Protein AF-A0A3D0LAF2-F1 (afdb_monomer)

Structure (mmCIF, N/CA/C/O backbone):
data_AF-A0A3D0LAF2-F1
#
_entry.id   AF-A0A3D0LAF2-F1
#
loop_
_atom_site.group_PDB
_atom_site.id
_atom_site.type_symbol
_atom_site.label_atom_id
_atom_site.label_alt_id
_atom_site.label_comp_id
_atom_site.label_asym_id
_atom_site.label_entity_id
_atom_site.label_seq_id
_atom_site.pdbx_PDB_ins_code
_atom_site.Cartn_x
_atom_site.Cartn_y
_atom_site.Cartn_z
_atom_site.occupancy
_atom_site.B_iso_or_equiv
_atom_site.auth_seq_id
_atom_site.auth_comp_id
_atom_site.auth_asym_id
_atom_site.auth_atom_id
_atom_site.pdbx_PDB_model_num
ATOM 1 N N . MET A 1 1 ? -25.419 -1.316 47.303 1.00 42.84 1 MET A N 1
ATOM 2 C CA . MET A 1 1 ? -25.272 -0.533 46.054 1.00 42.84 1 MET A CA 1
ATOM 3 C C . MET A 1 1 ? -25.770 -1.401 44.898 1.00 42.84 1 MET A C 1
ATOM 5 O O . MET A 1 1 ? -25.078 -2.322 44.494 1.00 42.84 1 MET A O 1
ATOM 9 N N . ALA A 1 2 ? -27.028 -1.239 44.477 1.00 42.81 2 ALA A N 1
ATOM 10 C CA . ALA A 1 2 ? -27.673 -2.173 43.550 1.00 42.81 2 ALA A CA 1
ATOM 11 C C . ALA A 1 2 ? -27.150 -1.981 42.114 1.00 42.81 2 ALA A C 1
ATOM 13 O O . ALA A 1 2 ? -27.406 -0.956 41.479 1.00 42.81 2 ALA A O 1
ATOM 14 N N . LEU A 1 3 ? -26.419 -2.972 41.597 1.00 58.94 3 LEU A N 1
ATOM 15 C CA . LEU A 1 3 ? -26.014 -3.051 40.194 1.00 58.94 3 LEU A CA 1
ATOM 16 C C . LEU A 1 3 ? -27.262 -3.278 39.330 1.00 58.94 3 LEU A C 1
ATOM 18 O O . LEU A 1 3 ? -27.683 -4.403 39.075 1.00 58.94 3 LEU A O 1
ATOM 22 N N . LYS A 1 4 ? -27.883 -2.173 38.906 1.00 56.19 4 LYS A N 1
ATOM 23 C CA . LYS A 1 4 ? -28.969 -2.148 37.920 1.00 56.19 4 LYS A CA 1
ATOM 24 C C . LYS A 1 4 ? -28.500 -2.929 36.689 1.00 56.19 4 LYS A C 1
ATOM 26 O O . LYS A 1 4 ? -27.586 -2.460 36.017 1.00 56.19 4 LYS A O 1
ATOM 31 N N . LYS A 1 5 ? -29.087 -4.103 36.411 1.00 58.72 5 LYS A N 1
ATOM 32 C CA . LYS A 1 5 ? -28.805 -4.916 35.212 1.00 58.72 5 LYS A CA 1
ATOM 33 C C . LYS A 1 5 ? -29.015 -4.040 33.975 1.00 58.72 5 LYS A C 1
ATOM 35 O O . LYS A 1 5 ? -30.147 -3.785 33.568 1.00 58.72 5 LYS A O 1
ATOM 40 N N . ARG A 1 6 ? -27.931 -3.492 33.427 1.00 62.66 6 ARG A N 1
ATOM 41 C CA . ARG A 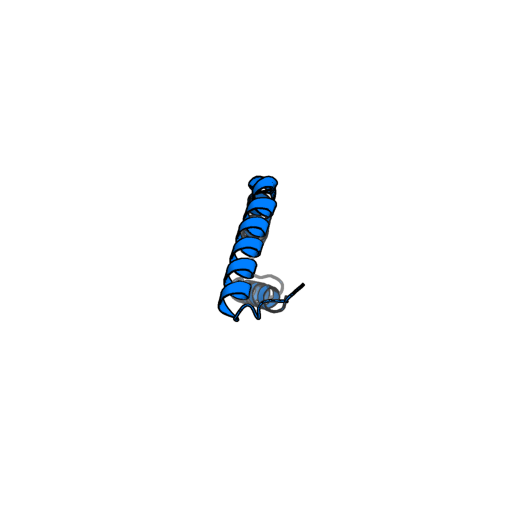1 6 ? -27.989 -2.636 32.241 1.00 62.66 6 ARG A CA 1
ATOM 42 C C . ARG A 1 6 ? -28.034 -3.562 31.029 1.00 62.66 6 ARG A C 1
ATOM 44 O O . ARG A 1 6 ? -27.107 -4.332 30.819 1.00 62.66 6 ARG A O 1
ATOM 51 N N . GLY A 1 7 ? -29.146 -3.545 30.293 1.00 70.69 7 GLY A N 1
ATOM 52 C CA . GLY A 1 7 ? -29.345 -4.406 29.124 1.00 70.69 7 GLY A CA 1
ATOM 53 C C . GLY A 1 7 ? -28.305 -4.166 28.023 1.00 70.69 7 GLY A C 1
ATOM 54 O O . GLY A 1 7 ? -27.649 -3.126 28.002 1.00 70.69 7 GLY A O 1
ATOM 55 N N . LEU A 1 8 ? -28.186 -5.110 27.086 1.00 71.75 8 LEU A N 1
ATOM 56 C CA . LEU A 1 8 ? -27.211 -5.118 25.979 1.00 71.75 8 LEU A CA 1
ATOM 57 C C . LEU A 1 8 ? -27.118 -3.783 25.210 1.00 71.75 8 LEU A C 1
ATOM 59 O O . LEU A 1 8 ? -26.026 -3.364 24.830 1.00 71.75 8 LEU A O 1
ATOM 63 N N . GLY A 1 9 ? -28.228 -3.051 25.066 1.00 76.25 9 GLY A N 1
ATOM 64 C CA . GLY A 1 9 ? -28.246 -1.726 24.431 1.00 76.25 9 GLY A CA 1
ATOM 65 C C . GLY A 1 9 ? -27.416 -0.655 25.157 1.00 76.25 9 GLY A C 1
ATOM 66 O O . GLY A 1 9 ? -26.904 0.268 24.525 1.00 76.25 9 GLY A O 1
ATOM 67 N N . PHE A 1 10 ? -27.218 -0.781 26.472 1.00 78.75 10 PHE A N 1
ATOM 68 C CA . PHE A 1 10 ? -26.326 0.099 27.229 1.00 78.75 10 PHE A CA 1
ATOM 69 C C . PHE A 1 10 ? -24.854 -0.152 26.879 1.00 78.75 10 PHE A C 1
ATOM 71 O O . PHE A 1 10 ? -24.102 0.803 26.687 1.00 78.75 10 PHE A O 1
ATOM 78 N N . TYR A 1 11 ? -24.465 -1.422 26.741 1.00 80.06 11 TYR A N 1
ATOM 79 C CA . TYR A 1 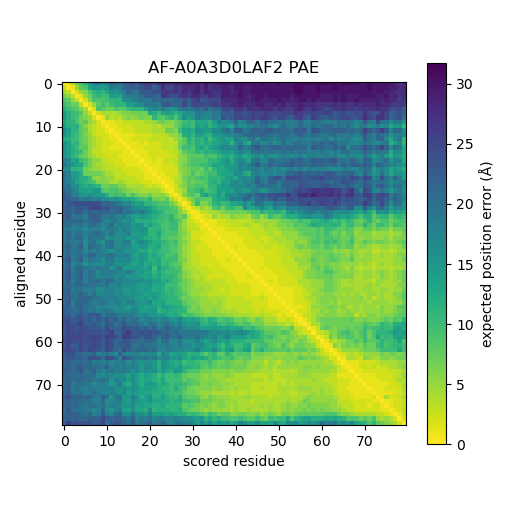11 ? -23.113 -1.804 26.337 1.00 80.06 11 TYR A CA 1
ATOM 80 C C . TYR A 1 11 ? -22.825 -1.408 24.890 1.00 80.06 11 TYR A C 1
ATOM 82 O O . TYR A 1 11 ? -21.784 -0.810 24.639 1.00 80.06 11 TYR A O 1
ATOM 90 N N . ALA A 1 12 ? -23.771 -1.617 23.967 1.00 82.12 12 ALA A N 1
ATOM 91 C CA . ALA A 1 12 ? -23.644 -1.148 22.586 1.00 82.12 12 ALA A CA 1
ATOM 92 C C . ALA A 1 12 ? -23.443 0.378 22.521 1.00 82.12 12 ALA A C 1
ATOM 94 O O . ALA A 1 12 ? -22.563 0.869 21.818 1.00 82.12 12 ALA A O 1
ATOM 95 N N . LYS A 1 13 ? -24.194 1.146 23.322 1.00 85.38 13 LYS A N 1
ATOM 96 C CA . LYS A 1 13 ? -24.057 2.610 23.384 1.00 85.38 13 LYS A CA 1
ATOM 97 C C . LYS A 1 13 ? -22.703 3.061 23.948 1.00 85.38 13 LYS A C 1
ATOM 99 O O . LYS A 1 13 ? -22.162 4.066 23.488 1.00 85.38 13 LYS A O 1
ATOM 104 N N . ILE A 1 14 ? -22.158 2.346 24.936 1.00 85.81 14 ILE A N 1
ATOM 105 C CA . ILE A 1 14 ? -20.802 2.600 25.448 1.00 85.81 14 ILE A CA 1
ATOM 106 C C . ILE A 1 14 ? -19.754 2.237 24.399 1.00 85.81 14 ILE A C 1
ATOM 108 O O . ILE A 1 14 ? -18.860 3.040 24.154 1.00 85.81 14 ILE A O 1
ATOM 112 N N . TYR A 1 15 ? -19.894 1.083 23.749 1.00 85.06 15 TYR A N 1
ATOM 113 C CA . TYR A 1 15 ? -18.992 0.628 22.698 1.00 85.06 15 TYR A CA 1
ATOM 114 C C . TYR A 1 15 ? -18.892 1.659 21.570 1.00 85.06 15 TYR A C 1
ATOM 116 O O . TYR A 1 15 ? -17.800 2.130 21.269 1.00 85.06 15 TYR A O 1
ATOM 124 N N . PHE A 1 16 ? -20.026 2.130 21.039 1.00 86.25 16 PHE A N 1
ATOM 125 C CA . PHE A 1 16 ? -20.033 3.179 20.015 1.00 86.25 16 PHE A CA 1
ATOM 12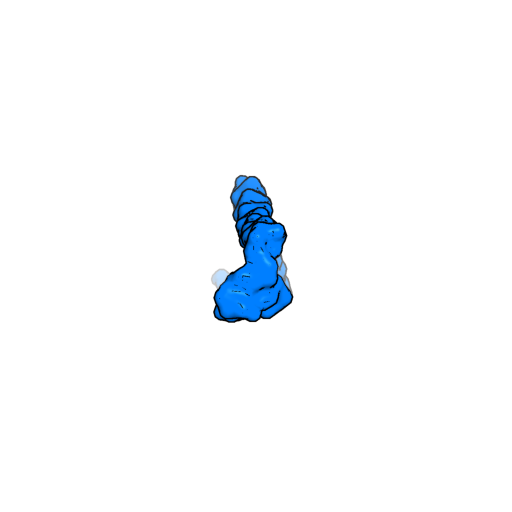6 C C . PHE A 1 16 ? -19.418 4.501 20.498 1.00 86.25 16 PHE A C 1
ATOM 128 O O . PHE A 1 16 ? -18.743 5.175 19.723 1.00 86.25 16 PHE A O 1
ATOM 135 N N . LYS A 1 17 ? -19.595 4.876 21.773 1.00 86.00 17 LYS A N 1
ATOM 136 C CA . LYS A 1 17 ? -18.926 6.061 22.340 1.00 86.00 17 LYS A CA 1
ATOM 137 C C . LYS A 1 17 ? -17.409 5.894 22.432 1.00 86.00 17 LYS A C 1
ATOM 139 O O . LYS A 1 17 ? -16.697 6.861 22.170 1.00 86.00 17 LYS A O 1
ATOM 144 N N . ILE A 1 18 ? -16.929 4.710 22.809 1.00 85.94 18 ILE A N 1
ATOM 145 C CA . ILE A 1 18 ? -15.497 4.399 22.889 1.00 85.94 18 ILE A CA 1
ATOM 146 C C . ILE A 1 18 ? -14.892 4.390 21.486 1.00 85.94 18 ILE A C 1
ATOM 148 O O . ILE A 1 18 ? -13.894 5.0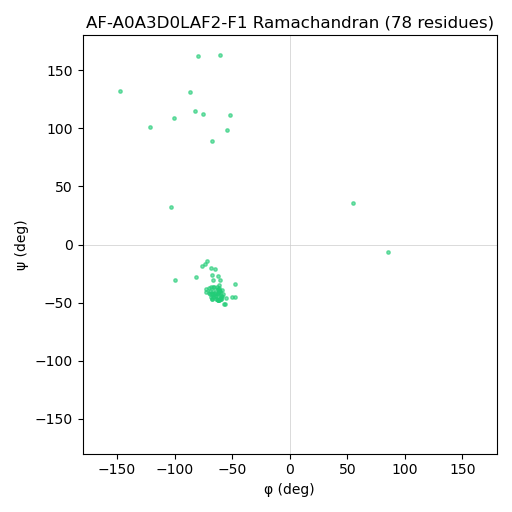61 21.269 1.00 85.94 18 ILE A O 1
ATOM 152 N N . VAL A 1 19 ? -15.539 3.735 20.519 1.00 82.69 19 VAL A N 1
ATOM 153 C CA . VAL A 1 19 ? -15.102 3.721 19.113 1.00 82.69 19 VAL A CA 1
ATOM 154 C C . VAL A 1 19 ? -15.052 5.139 18.538 1.00 82.69 19 VAL A C 1
ATOM 156 O O . VAL A 1 19 ? -14.067 5.518 17.914 1.00 82.69 19 VAL A O 1
ATOM 159 N N . ALA A 1 20 ? -16.066 5.968 18.797 1.00 82.50 20 ALA A N 1
ATOM 160 C CA . ALA A 1 20 ? -16.061 7.358 18.347 1.00 82.50 20 ALA A CA 1
ATOM 161 C C . ALA A 1 20 ? -14.917 8.179 18.971 1.00 82.50 20 ALA A C 1
ATOM 163 O O . ALA A 1 20 ? -14.348 9.033 18.294 1.00 82.50 20 ALA A O 1
ATOM 164 N N . GLN A 1 21 ? -14.568 7.932 20.238 1.00 79.12 21 GLN A N 1
ATOM 165 C CA . GLN A 1 21 ? -13.424 8.562 20.909 1.00 79.12 21 GLN A CA 1
ATOM 166 C C . GLN A 1 21 ? -12.076 8.030 20.406 1.00 79.12 21 GLN A C 1
ATOM 168 O O . GLN A 1 21 ? -11.168 8.829 20.204 1.00 79.12 21 GLN A O 1
ATOM 173 N N . ASP A 1 22 ? -11.959 6.732 20.130 1.00 75.25 22 ASP A N 1
ATOM 174 C CA . ASP A 1 22 ? -10.767 6.109 19.538 1.00 75.25 22 ASP A CA 1
ATOM 175 C C . ASP A 1 22 ? -10.469 6.702 18.154 1.00 75.25 22 ASP A C 1
ATOM 177 O O . ASP A 1 22 ? -9.361 7.168 17.885 1.00 75.25 22 ASP A O 1
ATOM 181 N N . ILE A 1 23 ? -11.503 6.827 17.316 1.00 70.00 23 ILE A N 1
ATOM 182 C CA . ILE A 1 23 ? -11.414 7.503 16.017 1.00 70.00 23 ILE A CA 1
ATOM 183 C C . ILE A 1 23 ? -11.012 8.975 16.205 1.00 70.00 23 ILE A C 1
ATOM 185 O O . ILE A 1 23 ? -10.184 9.492 15.457 1.00 70.00 23 ILE A O 1
ATOM 189 N N . LYS A 1 24 ? -11.544 9.670 17.221 1.00 71.50 24 LYS A N 1
ATOM 190 C CA . LYS A 1 24 ? -11.201 11.075 17.511 1.00 71.50 24 LYS A CA 1
ATOM 191 C C . LYS A 1 24 ? -9.761 11.252 18.007 1.00 71.50 24 LYS A C 1
ATOM 193 O O . LYS A 1 24 ? -9.120 12.2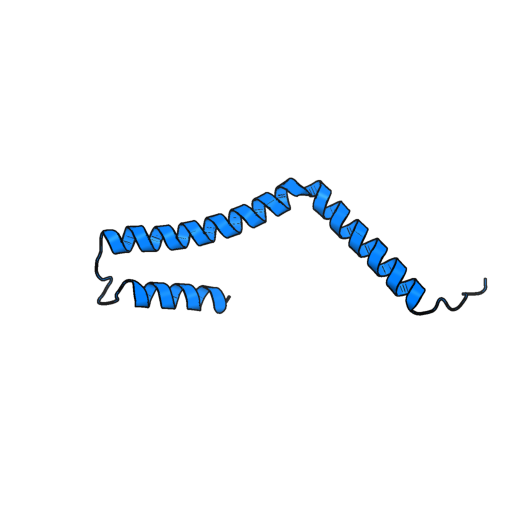32 17.637 1.00 71.50 24 LYS A O 1
ATOM 198 N N . SER A 1 25 ? -9.256 10.304 18.793 1.00 66.00 25 SER A N 1
ATOM 199 C CA . SER A 1 25 ? -7.878 10.260 19.294 1.00 66.00 25 SER A CA 1
ATOM 200 C C . SER A 1 25 ? -6.887 10.016 18.155 1.00 66.00 25 SER A C 1
ATOM 202 O O . SER A 1 25 ? -5.959 10.805 17.974 1.00 66.00 25 SER A O 1
ATOM 204 N N . LYS A 1 26 ? -7.166 9.034 17.289 1.00 61.84 26 LYS A N 1
ATOM 205 C CA . LYS A 1 26 ? -6.407 8.799 16.048 1.00 61.84 26 LYS A CA 1
ATOM 206 C C . LYS A 1 26 ? -6.462 10.001 15.106 1.00 61.84 26 LYS A C 1
ATOM 208 O O . LYS A 1 26 ? -5.490 10.299 14.425 1.00 61.84 26 LYS A O 1
ATOM 213 N N . MET A 1 27 ? -7.556 10.764 15.128 1.00 58.03 27 MET A N 1
ATOM 214 C CA . MET A 1 27 ? -7.677 12.002 14.362 1.00 58.03 27 MET A CA 1
ATOM 215 C C . MET A 1 27 ? -6.866 13.192 14.908 1.00 58.03 27 MET A C 1
ATOM 217 O O . MET A 1 27 ? -6.621 14.134 14.157 1.00 58.03 27 MET A O 1
ATOM 221 N N . SER A 1 28 ? -6.400 13.181 16.159 1.00 58.84 28 SER A N 1
ATOM 222 C CA . SER A 1 28 ? -5.385 14.158 16.594 1.00 58.84 28 SER A CA 1
ATOM 223 C C . SER A 1 28 ? -4.034 13.899 15.904 1.00 58.84 28 SER A C 1
ATOM 225 O O . SER A 1 28 ? -3.230 14.813 15.752 1.00 58.84 28 SER A O 1
ATOM 227 N N . TYR A 1 29 ? -3.850 12.673 15.400 1.00 55.78 29 TYR A N 1
ATOM 228 C CA . TYR A 1 29 ? -2.792 12.212 14.501 1.00 55.78 29 TYR A CA 1
ATOM 229 C C . TYR A 1 29 ? -3.323 12.071 13.053 1.00 55.78 29 TYR A C 1
ATOM 231 O O . TYR A 1 29 ? -2.891 11.212 12.291 1.00 55.78 29 TYR A O 1
ATOM 239 N N . ARG A 1 30 ? -4.292 12.918 12.651 1.00 60.19 30 ARG A N 1
ATOM 240 C CA . ARG A 1 30 ? -4.855 12.971 11.281 1.00 60.19 30 ARG A CA 1
ATOM 241 C C . ARG A 1 30 ? -3.759 12.992 10.225 1.00 60.19 30 ARG A C 1
ATOM 243 O O . ARG A 1 30 ? -3.857 12.265 9.246 1.00 60.19 30 ARG A O 1
ATOM 250 N N . ALA A 1 31 ? -2.735 13.816 10.445 1.00 64.06 31 ALA A N 1
ATOM 251 C CA . ALA A 1 31 ? -1.601 13.912 9.544 1.00 64.06 31 ALA A CA 1
ATOM 252 C C . ALA A 1 31 ? -0.961 12.539 9.329 1.00 64.06 31 ALA A C 1
ATOM 254 O O . ALA A 1 31 ? -0.774 12.158 8.190 1.00 64.06 31 ALA A O 1
ATOM 255 N N . ASP A 1 32 ? -0.722 11.762 10.379 1.00 71.12 32 ASP A N 1
ATOM 256 C CA . ASP A 1 32 ? -0.069 10.460 10.265 1.00 71.12 32 ASP A CA 1
ATOM 257 C C . ASP A 1 32 ? -0.932 9.403 9.577 1.00 71.12 32 ASP A C 1
ATOM 259 O O . ASP A 1 32 ? -0.442 8.686 8.713 1.00 71.12 32 ASP A O 1
ATOM 263 N N . PHE A 1 33 ? -2.239 9.361 9.859 1.00 73.31 33 PHE A N 1
ATOM 264 C CA . PHE A 1 33 ? -3.142 8.462 9.135 1.00 73.31 33 PHE A CA 1
ATOM 265 C C . PHE A 1 33 ? -3.148 8.770 7.631 1.00 73.31 33 PHE A C 1
ATOM 267 O O . PHE A 1 33 ? -3.048 7.860 6.806 1.00 73.31 33 PHE A O 1
ATOM 274 N N . PHE A 1 34 ? -3.226 10.053 7.263 1.00 81.12 34 PHE A N 1
ATOM 275 C CA . 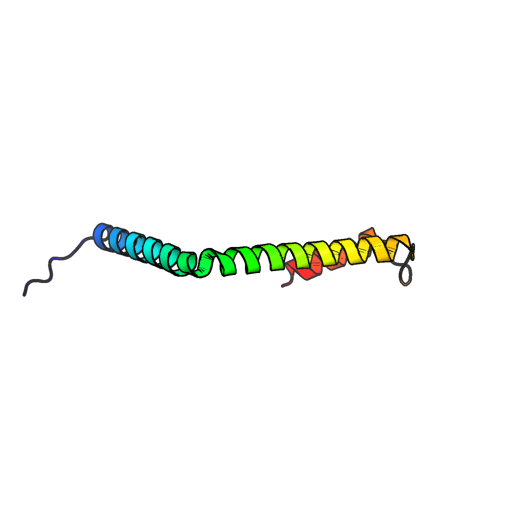PHE A 1 34 ? -3.170 10.466 5.863 1.00 81.12 34 PHE A CA 1
ATOM 276 C C . PHE A 1 34 ? -1.781 10.253 5.253 1.00 81.12 34 PHE A C 1
ATOM 278 O O . PHE A 1 34 ? -1.702 9.747 4.142 1.00 81.12 34 PHE A O 1
ATOM 285 N N . ILE A 1 35 ? -0.699 10.571 5.963 1.00 84.00 35 ILE A N 1
ATOM 286 C CA . ILE A 1 35 ? 0.687 10.393 5.506 1.00 84.00 35 ILE A CA 1
ATOM 287 C C . ILE A 1 35 ? 0.993 8.913 5.298 1.00 84.00 35 ILE A C 1
ATOM 289 O O . ILE A 1 35 ? 1.558 8.559 4.271 1.00 84.00 35 ILE A O 1
ATOM 293 N N . SER A 1 36 ? 0.584 8.046 6.222 1.00 82.94 36 SER A N 1
ATOM 294 C CA . SER A 1 36 ? 0.772 6.600 6.117 1.00 82.94 36 SER A CA 1
ATOM 295 C C . SER A 1 36 ? -0.062 6.015 4.976 1.00 82.94 36 SER A C 1
ATOM 297 O O . SER A 1 36 ? 0.466 5.291 4.135 1.00 82.94 36 SER A O 1
ATOM 299 N N . THR A 1 37 ? -1.335 6.410 4.855 1.00 86.31 37 THR A N 1
ATOM 300 C CA . THR A 1 37 ? -2.204 5.966 3.750 1.00 86.31 37 THR A CA 1
ATOM 301 C C . THR A 1 37 ? -1.664 6.423 2.393 1.00 86.31 37 THR A C 1
ATOM 303 O O . THR A 1 37 ? -1.546 5.622 1.467 1.00 86.31 37 THR A O 1
ATOM 306 N N . ILE A 1 38 ? -1.296 7.701 2.271 1.00 91.38 38 ILE A N 1
ATOM 307 C CA . ILE A 1 38 ? -0.723 8.267 1.044 1.00 91.38 38 ILE A CA 1
ATOM 308 C C . ILE A 1 38 ? 0.635 7.633 0.756 1.00 91.38 38 ILE A C 1
ATOM 310 O O . ILE A 1 38 ? 0.898 7.294 -0.390 1.00 91.38 38 ILE A O 1
ATOM 314 N N . GLY A 1 39 ? 1.474 7.423 1.769 1.00 91.81 39 GLY A N 1
ATOM 315 C CA . GLY A 1 39 ? 2.772 6.767 1.638 1.00 91.81 39 GLY A CA 1
ATOM 316 C C . GLY A 1 39 ? 2.639 5.326 1.155 1.00 91.81 39 GLY A C 1
ATOM 317 O O . GLY A 1 39 ? 3.360 4.914 0.248 1.00 91.81 39 GLY A O 1
ATOM 318 N N . MET A 1 40 ? 1.666 4.580 1.678 1.00 89.44 40 MET A N 1
ATOM 319 C CA . MET A 1 40 ? 1.369 3.217 1.242 1.00 89.44 40 MET A CA 1
ATOM 320 C C . MET A 1 40 ? 0.899 3.189 -0.217 1.00 89.44 40 MET A C 1
ATOM 322 O O . MET A 1 40 ? 1.420 2.408 -1.015 1.00 89.44 40 MET A O 1
ATOM 326 N N . ILE A 1 41 ? -0.028 4.073 -0.598 1.00 91.81 41 ILE A N 1
ATOM 327 C CA . ILE A 1 41 ? -0.490 4.194 -1.989 1.00 91.81 41 ILE A CA 1
ATOM 328 C C . ILE A 1 41 ? 0.672 4.606 -2.902 1.00 91.81 41 ILE A C 1
ATOM 330 O O . ILE A 1 41 ? 0.894 3.973 -3.931 1.00 91.81 41 ILE A O 1
ATOM 334 N N . ALA A 1 42 ? 1.449 5.618 -2.516 1.00 93.44 42 ALA A N 1
ATOM 335 C CA . ALA A 1 42 ? 2.582 6.121 -3.285 1.00 93.44 42 ALA A CA 1
ATOM 336 C C . ALA A 1 42 ? 3.658 5.049 -3.486 1.00 93.44 42 ALA A C 1
ATOM 338 O O . ALA A 1 42 ? 4.196 4.931 -4.582 1.00 93.44 42 ALA A O 1
ATOM 339 N N . THR A 1 43 ? 3.932 4.234 -2.466 1.00 90.12 43 THR A N 1
ATOM 340 C CA . THR A 1 43 ? 4.900 3.131 -2.548 1.00 90.12 43 THR A CA 1
ATOM 341 C C . THR A 1 43 ? 4.436 2.064 -3.535 1.00 90.12 43 THR A C 1
ATOM 343 O O . THR A 1 43 ? 5.213 1.634 -4.386 1.00 90.12 43 THR A O 1
ATOM 346 N N . ASN A 1 44 ? 3.155 1.684 -3.484 1.00 90.00 44 ASN A N 1
ATOM 347 C CA . ASN A 1 44 ? 2.577 0.749 -4.450 1.00 90.00 44 ASN A CA 1
ATOM 348 C C . ASN A 1 44 ? 2.641 1.315 -5.879 1.00 90.00 44 ASN A C 1
ATOM 350 O O . ASN A 1 44 ? 3.122 0.646 -6.791 1.00 90.00 44 ASN A O 1
ATOM 354 N N . VAL A 1 45 ? 2.234 2.573 -6.076 1.00 91.44 45 VAL A N 1
ATOM 355 C CA . VAL A 1 45 ? 2.272 3.238 -7.390 1.00 91.44 45 VAL A CA 1
ATOM 356 C C . VAL A 1 45 ? 3.705 3.365 -7.916 1.00 91.44 45 VAL A C 1
ATOM 358 O O . VAL A 1 45 ? 3.948 3.095 -9.089 1.00 91.44 45 VAL A O 1
ATOM 361 N N . ALA A 1 46 ? 4.671 3.717 -7.065 1.00 91.75 46 ALA A N 1
ATOM 362 C CA . ALA A 1 46 ? 6.084 3.767 -7.432 1.00 91.75 46 ALA A CA 1
ATOM 363 C C . ALA A 1 46 ? 6.615 2.387 -7.858 1.00 91.75 46 ALA A C 1
ATOM 365 O O . ALA A 1 46 ? 7.384 2.300 -8.819 1.00 91.75 46 ALA A O 1
ATOM 366 N N . GLY A 1 47 ? 6.160 1.309 -7.209 1.00 87.75 47 GLY A N 1
ATOM 367 C CA . GLY A 1 47 ? 6.422 -0.067 -7.633 1.00 87.75 47 GLY A CA 1
ATOM 368 C C . GLY A 1 47 ? 5.935 -0.329 -9.060 1.00 87.75 47 GLY A C 1
ATOM 369 O O . GLY A 1 47 ? 6.723 -0.726 -9.917 1.00 87.75 47 GLY A O 1
ATOM 370 N N . PHE A 1 48 ? 4.676 0.002 -9.362 1.00 86.56 48 PHE A N 1
ATOM 371 C CA . PHE A 1 48 ? 4.126 -0.108 -10.722 1.00 86.56 48 PHE A CA 1
ATOM 372 C C . PHE A 1 48 ? 4.892 0.735 -11.755 1.00 86.56 48 PHE A C 1
ATOM 374 O O . PHE A 1 48 ? 5.207 0.243 -12.841 1.00 86.56 48 PHE A O 1
ATOM 381 N N . ILE A 1 49 ? 5.229 1.987 -11.424 1.00 88.50 49 ILE A N 1
ATOM 382 C CA . ILE A 1 49 ? 6.008 2.880 -12.300 1.00 88.50 49 ILE A CA 1
ATOM 383 C C . ILE A 1 49 ? 7.393 2.288 -12.583 1.00 88.50 49 ILE A C 1
ATOM 385 O O . ILE A 1 49 ? 7.870 2.352 -13.715 1.00 88.50 49 ILE A O 1
ATOM 389 N N . THR A 1 50 ? 8.021 1.671 -11.582 1.00 86.44 50 THR A N 1
ATOM 390 C CA . THR A 1 50 ? 9.319 1.007 -11.743 1.00 86.44 50 THR A CA 1
ATOM 391 C C . THR A 1 50 ? 9.238 -0.103 -12.789 1.00 86.44 50 THR A C 1
ATOM 393 O O . THR A 1 50 ? 10.060 -0.130 -13.705 1.00 86.44 50 THR A O 1
ATOM 396 N N . PHE A 1 51 ? 8.212 -0.960 -12.730 1.00 84.00 51 PHE A N 1
ATOM 397 C CA . PHE A 1 51 ? 8.002 -1.989 -13.754 1.00 84.00 51 PHE A CA 1
ATOM 398 C C . PHE A 1 51 ? 7.750 -1.388 -15.141 1.00 84.00 51 PHE A C 1
ATOM 400 O O . PHE A 1 51 ? 8.332 -1.858 -16.117 1.00 84.00 51 PHE A O 1
ATOM 407 N 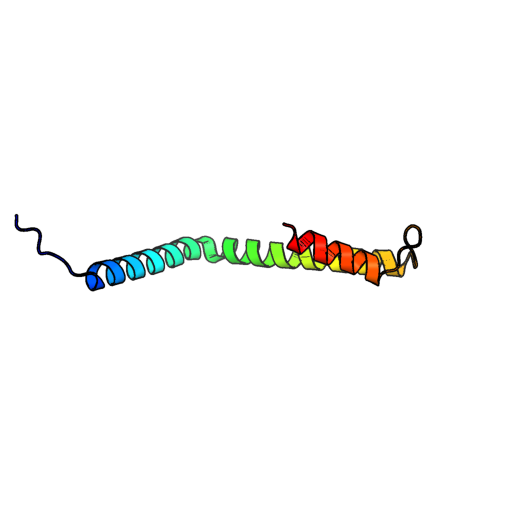N . LEU A 1 52 ? 6.947 -0.324 -15.244 1.00 83.88 52 LEU A N 1
ATOM 408 C CA . LEU A 1 52 ? 6.693 0.361 -16.518 1.00 83.88 52 LEU A CA 1
ATOM 409 C C . LEU A 1 52 ? 7.976 0.917 -17.154 1.00 83.88 52 LEU A C 1
ATOM 411 O O . LEU A 1 52 ? 8.216 0.710 -18.343 1.00 83.88 52 LEU A O 1
ATOM 415 N N . ILE A 1 53 ? 8.820 1.597 -16.373 1.00 85.75 53 ILE A N 1
ATOM 416 C CA . ILE A 1 53 ? 10.081 2.169 -16.869 1.00 85.75 53 ILE A CA 1
ATOM 417 C C . ILE A 1 53 ? 11.060 1.057 -17.261 1.00 85.75 53 ILE A C 1
ATOM 419 O O . ILE A 1 53 ? 11.700 1.138 -18.313 1.00 85.75 53 ILE A O 1
ATOM 423 N N . MET A 1 54 ? 11.164 0.011 -16.438 1.00 85.19 54 MET A N 1
ATOM 424 C CA . MET A 1 54 ? 12.068 -1.111 -16.677 1.00 85.19 54 MET A CA 1
ATOM 425 C C . MET A 1 54 ? 11.714 -1.838 -17.980 1.00 85.19 54 MET A C 1
ATOM 427 O O . MET A 1 54 ? 12.582 -2.026 -18.832 1.00 85.19 54 MET A O 1
ATOM 431 N N . PHE A 1 55 ? 10.435 -2.151 -18.192 1.00 81.44 55 PHE A N 1
ATOM 432 C CA . PHE A 1 55 ? 9.977 -2.819 -19.410 1.00 81.44 55 PHE A CA 1
ATOM 433 C C . PHE A 1 55 ? 9.902 -1.910 -20.642 1.00 81.44 55 PHE A C 1
ATOM 435 O O . PHE A 1 55 ? 9.948 -2.403 -21.767 1.00 81.44 55 PHE A O 1
ATOM 442 N N . GLY A 1 56 ? 9.871 -0.587 -20.462 1.00 77.81 56 GLY A N 1
ATOM 443 C CA . GLY A 1 56 ? 10.053 0.363 -21.562 1.00 77.81 56 GLY A CA 1
ATOM 444 C C . GLY A 1 56 ? 11.469 0.347 -22.157 1.00 77.81 56 GLY A C 1
ATOM 445 O O . GLY A 1 56 ? 11.648 0.685 -23.326 1.00 77.81 56 GLY A O 1
ATOM 446 N N . LYS A 1 57 ? 12.485 -0.048 -21.377 1.00 75.12 57 LYS A N 1
ATOM 447 C CA . LYS A 1 57 ? 13.883 -0.185 -21.835 1.00 75.12 57 LYS A CA 1
ATOM 448 C C . LYS A 1 57 ? 14.270 -1.627 -22.161 1.00 75.12 57 LYS A C 1
ATOM 450 O O . LYS A 1 57 ? 15.108 -1.838 -23.034 1.00 75.12 57 LYS A O 1
ATOM 455 N N . PHE A 1 58 ? 13.669 -2.598 -21.477 1.00 77.44 58 PHE A N 1
ATOM 456 C CA . PHE A 1 58 ? 13.958 -4.019 -21.629 1.00 77.44 58 PHE A CA 1
ATOM 457 C C . PHE A 1 58 ? 12.678 -4.768 -22.028 1.00 7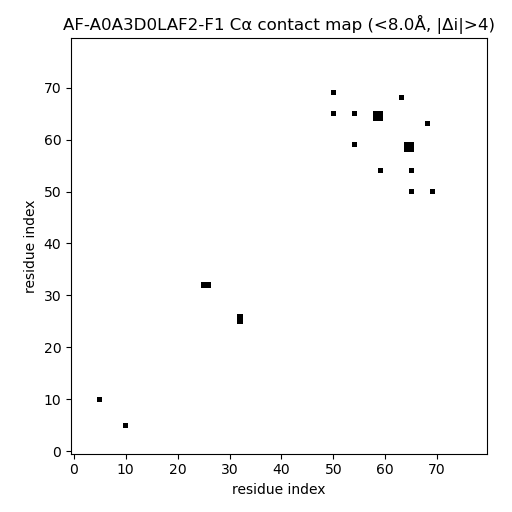7.44 58 PHE A C 1
ATOM 459 O O . PHE A 1 58 ? 11.855 -5.056 -21.162 1.00 77.44 58 PHE A O 1
ATOM 466 N N . PRO A 1 59 ? 12.493 -5.107 -23.319 1.00 69.44 59 PRO A N 1
ATOM 467 C CA . PRO A 1 59 ? 11.260 -5.742 -23.797 1.00 69.44 59 PRO A CA 1
ATOM 468 C C . PRO A 1 59 ? 11.025 -7.141 -23.210 1.00 69.44 59 PRO A C 1
ATOM 470 O O . PRO A 1 59 ? 9.891 -7.613 -23.175 1.00 69.44 59 PRO A O 1
ATOM 473 N N . SER A 1 60 ? 12.078 -7.795 -22.719 1.00 70.81 60 SER A N 1
ATOM 474 C CA . SER A 1 60 ? 11.986 -9.070 -22.015 1.00 70.81 60 SER A CA 1
ATOM 475 C C . SER A 1 60 ? 13.074 -9.170 -20.956 1.00 70.81 60 SER A C 1
ATOM 477 O O . SER A 1 60 ? 14.252 -8.953 -21.258 1.00 70.81 60 SER A O 1
ATOM 479 N N . ILE A 1 61 ? 12.702 -9.560 -19.741 1.00 72.81 61 ILE A N 1
ATOM 480 C CA . ILE A 1 61 ? 13.657 -9.886 -18.680 1.00 72.81 61 ILE A CA 1
ATOM 481 C C . ILE A 1 61 ? 13.756 -11.406 -18.645 1.00 72.81 61 ILE A C 1
ATOM 483 O O . ILE A 1 61 ? 12.810 -12.079 -18.252 1.00 72.81 61 ILE A O 1
ATOM 487 N N . ASN A 1 62 ? 14.886 -11.961 -19.084 1.00 76.38 62 ASN A N 1
ATOM 488 C CA . ASN A 1 62 ? 15.120 -13.411 -19.071 1.00 76.38 62 ASN A CA 1
ATOM 489 C C . ASN A 1 62 ? 14.025 -14.234 -19.800 1.00 76.38 62 ASN A C 1
ATOM 491 O O . ASN A 1 62 ? 13.651 -15.312 -19.350 1.00 76.38 62 ASN A O 1
ATOM 495 N N . GLY A 1 63 ? 13.466 -13.692 -20.891 1.00 76.50 63 GLY A N 1
ATOM 496 C CA . GLY A 1 63 ? 12.376 -14.313 -21.659 1.00 76.50 63 GLY A CA 1
ATOM 497 C C . GLY A 1 63 ? 10.960 -14.034 -21.140 1.00 76.50 63 GLY A C 1
ATOM 498 O O . GLY A 1 63 ? 10.003 -14.359 -21.833 1.00 76.50 63 GLY A O 1
ATOM 499 N N . TRP A 1 64 ? 10.820 -13.383 -19.983 1.00 79.38 64 TRP A N 1
ATOM 500 C CA . TRP A 1 64 ? 9.527 -13.001 -19.419 1.00 79.38 64 TRP A CA 1
ATOM 501 C C . TRP A 1 64 ? 9.063 -11.652 -19.967 1.00 79.38 64 TRP A C 1
ATOM 503 O O . TRP A 1 64 ? 9.814 -10.667 -19.981 1.00 79.38 64 TRP A O 1
ATOM 513 N N . SER A 1 65 ? 7.811 -11.620 -20.407 1.00 80.31 65 SER A N 1
ATOM 514 C CA . SER A 1 65 ? 7.116 -10.437 -20.897 1.00 80.31 65 SER A CA 1
ATOM 515 C C . SER A 1 65 ? 6.602 -9.559 -19.751 1.00 80.31 65 SER A C 1
ATOM 517 O O . SER A 1 65 ? 6.444 -9.999 -18.608 1.00 80.31 65 SER A O 1
ATOM 519 N N . TYR A 1 66 ? 6.292 -8.301 -20.075 1.00 80.44 66 TYR A N 1
ATOM 520 C CA . TYR A 1 66 ? 5.735 -7.326 -19.130 1.00 80.44 66 TYR A CA 1
ATOM 521 C C . TYR A 1 66 ? 4.525 -7.869 -18.357 1.00 80.44 66 TYR A C 1
ATOM 523 O O . TYR A 1 66 ? 4.457 -7.737 -17.137 1.00 80.44 66 TYR A O 1
ATOM 531 N N . ASN A 1 67 ? 3.596 -8.524 -19.058 1.00 82.31 67 ASN A N 1
ATOM 532 C CA . ASN A 1 67 ? 2.347 -9.008 -18.473 1.00 82.31 67 ASN A CA 1
ATOM 533 C C . ASN A 1 67 ? 2.578 -10.122 -17.444 1.00 82.31 67 ASN A C 1
ATOM 535 O O . ASN A 1 67 ? 1.885 -10.168 -16.430 1.00 82.31 67 ASN A O 1
ATOM 539 N N . GLU A 1 68 ? 3.553 -11.002 -17.678 1.00 83.56 68 GLU A N 1
ATOM 540 C CA . GLU A 1 68 ? 3.838 -12.118 -16.772 1.00 83.56 68 GLU A CA 1
ATOM 541 C C . GLU A 1 68 ? 4.499 -11.629 -15.480 1.00 83.56 68 GLU A C 1
ATOM 543 O O . GLU A 1 68 ? 4.120 -12.053 -14.390 1.00 83.56 68 GLU A O 1
ATOM 548 N N . ILE A 1 69 ? 5.431 -10.676 -15.574 1.00 85.44 69 ILE A N 1
ATOM 549 C CA . ILE A 1 69 ? 6.050 -10.088 -14.378 1.00 85.44 69 ILE A CA 1
ATOM 550 C C . ILE A 1 69 ? 5.046 -9.220 -13.612 1.00 85.44 69 ILE A C 1
ATOM 552 O O . ILE A 1 69 ? 5.021 -9.264 -12.382 1.00 85.44 69 ILE A O 1
ATOM 556 N N . LEU A 1 70 ? 4.171 -8.488 -14.309 1.00 85.44 70 LEU A N 1
ATOM 557 C CA . LEU A 1 70 ? 3.098 -7.723 -13.673 1.00 85.44 70 LEU A CA 1
ATOM 558 C C . LEU A 1 70 ? 2.110 -8.636 -12.929 1.00 85.44 70 LEU A C 1
ATOM 560 O O . LEU A 1 70 ? 1.679 -8.310 -11.823 1.00 85.44 70 LEU A O 1
ATOM 564 N N . PHE A 1 71 ? 1.793 -9.797 -13.508 1.00 85.69 71 PHE A N 1
ATOM 565 C CA . PHE A 1 71 ? 0.963 -10.813 -12.866 1.00 85.69 71 PHE A CA 1
ATOM 566 C C . PHE A 1 71 ? 1.616 -11.354 -11.588 1.00 85.69 71 PHE A C 1
ATOM 568 O O . PHE A 1 71 ? 0.971 -11.388 -10.539 1.00 85.69 71 PHE A O 1
ATOM 575 N N . LEU A 1 72 ? 2.903 -11.713 -11.641 1.00 87.19 72 LEU A N 1
ATOM 576 C CA . LEU A 1 72 ? 3.647 -12.184 -10.467 1.00 87.19 72 LEU A CA 1
ATOM 577 C C . LEU A 1 72 ? 3.745 -11.112 -9.374 1.00 87.19 72 LEU A C 1
ATOM 579 O O . LEU A 1 72 ? 3.618 -11.428 -8.192 1.00 87.19 72 LEU A O 1
ATOM 583 N N . TYR A 1 73 ? 3.924 -9.846 -9.756 1.00 87.12 73 TYR A N 1
ATOM 584 C CA . TYR A 1 73 ? 3.924 -8.728 -8.816 1.00 87.12 73 TYR A CA 1
ATOM 585 C C . TYR A 1 73 ? 2.568 -8.573 -8.114 1.00 87.12 73 TYR A C 1
ATOM 587 O O . TYR A 1 73 ? 2.518 -8.491 -6.887 1.00 87.12 73 TYR A O 1
ATOM 595 N N . GLY A 1 74 ? 1.466 -8.614 -8.871 1.00 85.81 74 GLY A N 1
ATOM 596 C CA . GLY A 1 74 ? 0.114 -8.593 -8.309 1.00 85.81 74 GLY A CA 1
ATOM 597 C C . GLY A 1 74 ? -0.165 -9.783 -7.384 1.00 85.81 74 GLY A C 1
ATOM 598 O O . GLY A 1 74 ? -0.742 -9.609 -6.314 1.00 85.81 74 GLY A O 1
ATOM 599 N N . PHE A 1 75 ? 0.296 -10.980 -7.753 1.00 87.19 75 PHE A N 1
ATOM 600 C CA . PHE A 1 75 ? 0.158 -12.175 -6.920 1.00 87.19 75 PHE A CA 1
ATOM 601 C C . PHE A 1 75 ? 0.953 -12.068 -5.610 1.00 87.19 75 PHE A C 1
ATOM 603 O O . PHE A 1 75 ? 0.433 -12.390 -4.543 1.00 87.19 75 PHE A O 1
ATOM 610 N N . SER A 1 76 ? 2.184 -11.555 -5.674 1.00 85.88 76 SER A N 1
ATOM 611 C CA . SER A 1 76 ? 3.028 -11.310 -4.498 1.00 85.88 76 SER A CA 1
ATOM 612 C C . SER A 1 76 ? 2.364 -10.353 -3.499 1.00 85.88 76 SER A C 1
ATOM 614 O O . SER A 1 76 ? 2.401 -10.597 -2.296 1.00 85.88 76 SER A O 1
ATOM 616 N N . LEU A 1 77 ? 1.680 -9.314 -3.993 1.00 84.94 77 LEU A N 1
ATOM 617 C CA . LEU A 1 77 ? 0.944 -8.361 -3.154 1.00 84.94 77 LEU A CA 1
ATOM 618 C C . LEU A 1 77 ? -0.266 -8.978 -2.433 1.00 84.94 77 LEU A C 1
ATOM 620 O O . LEU A 1 77 ? -0.603 -8.516 -1.351 1.00 84.94 77 LEU A O 1
ATOM 624 N N . ILE A 1 78 ? -0.921 -9.990 -3.016 1.00 84.81 78 ILE A N 1
ATOM 625 C CA . ILE A 1 78 ? -2.068 -10.692 -2.401 1.00 84.81 78 ILE A CA 1
ATOM 626 C C . ILE A 1 78 ? -1.603 -11.754 -1.396 1.00 84.81 78 ILE A C 1
ATOM 628 O O . ILE A 1 78 ? -2.330 -12.094 -0.467 1.00 84.81 78 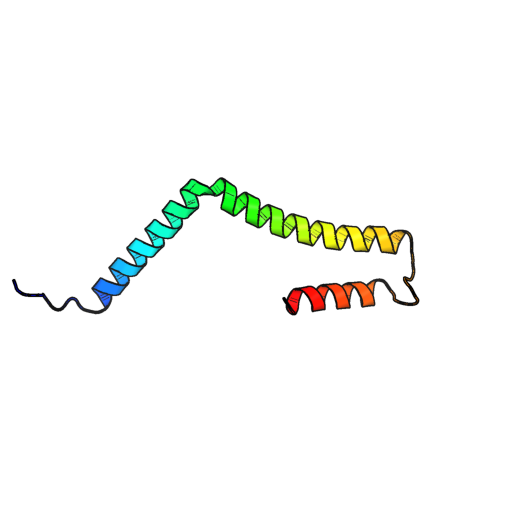ILE A O 1
ATOM 632 N N . SER A 1 79 ? -0.408 -12.312 -1.602 1.00 78.62 79 SER A N 1
ATOM 633 C CA . SER A 1 79 ? 0.174 -13.316 -0.707 1.00 78.62 79 SER A CA 1
ATOM 634 C C . SER A 1 79 ? 0.648 -12.739 0.636 1.00 78.62 79 SER A C 1
ATOM 636 O O . SER A 1 79 ? 0.960 -13.524 1.534 1.00 78.62 79 SER A O 1
ATOM 638 N N . ILE A 1 80 ? 0.759 -11.414 0.743 1.00 55.19 80 ILE A N 1
ATOM 639 C CA . ILE A 1 80 ? 1.131 -10.664 1.952 1.00 55.19 80 ILE A CA 1
ATOM 640 C C . ILE A 1 80 ? -0.117 -10.307 2.759 1.00 55.19 80 ILE A C 1
ATOM 642 O O . ILE A 1 80 ? -0.035 -10.418 4.003 1.00 55.19 80 ILE A O 1
#

Mean predicted aligned error: 12.29 Å

pLDDT: mean 78.09, std 11.44, range [42.81, 93.44]

Radius of gyration: 24.01 Å; Cα contacts (8 Å, |Δi|>4): 12; chains: 1; bounding box: 44×28×70 Å

Solvent-accessible surface area (backbone atoms only — not comparable to full-atom values): 4687 Å² total; per-residue (Å²): 134,85,81,72,85,72,54,71,70,56,56,53,54,49,50,54,52,50,52,53,46,51,55,51,57,53,49,79,41,41,67,55,57,51,50,51,54,50,48,54,51,50,50,53,51,50,52,54,49,49,53,53,56,50,42,74,77,38,76,49,62,95,82,41,43,64,69,59,54,51,48,51,52,55,50,54,65,71,76,106

Foldseek 3Di:
DDPDPDDPVVVVVVVVVVVVVVVVVVCVVVVVVCCVVVVVVVVVVVVVVVLVVVCVVPCDDVNDGSVRVVVVVVVVVVVD

Sequence (80 aa):
MALKKRGLGFYAKIYFKIVAQDIKSKMSYRADFFISTIGMIATNVAGFITFLIMFGKFPSINGWSYNEILFLYGFSLISI

Secondary structure (DSSP, 8-state):
-------HHHHHHHHHHHHHHHHHHHHHTHHHHHHHHHHHHHHHHHHHHHHHHHHHH-S-BTTB-HHHHHHHHHHHHH--